Protein AF-G5GL04-F1 (afdb_monomer_lite)

Radius of gyration: 13.11 Å; chains: 1; bounding box: 26×25×37 Å

pLDDT: mean 80.54, std 17.46, range [37.16, 98.25]

Foldseek 3Di:
DPDDQPCPVVQPAPPPVVQVVQAKDWDWDDPVVDIKIKIWGDAQEAEDEAEDDDQDHQVVCVVCVSVVSNRHGYIYIHDRDDDD

Organism: NCBI:txid679200

Structure (mmCIF, N/CA/C/O backbone):
data_AF-G5GL04-F1
#
_entry.id   AF-G5GL04-F1
#
loop_
_atom_site.group_PDB
_atom_site.id
_atom_site.type_symbol
_atom_site.label_atom_id
_atom_site.label_alt_id
_atom_site.label_comp_id
_atom_site.label_asym_id
_atom_site.label_entity_id
_atom_site.label_seq_id
_atom_site.pdbx_PDB_ins_code
_atom_site.Cartn_x
_atom_site.Cartn_y
_atom_site.Cartn_z
_atom_site.occupancy
_atom_site.B_iso_or_equiv
_atom_site.auth_seq_id
_atom_site.auth_comp_id
_atom_site.auth_asym_id
_atom_site.auth_atom_id
_atom_site.pdbx_PDB_model_num
ATOM 1 N N . MET A 1 1 ? 15.381 -13.062 -21.301 1.00 44.38 1 MET A N 1
ATOM 2 C CA . MET A 1 1 ? 15.775 -11.644 -21.148 1.00 44.38 1 MET A CA 1
ATOM 3 C C . MET A 1 1 ? 15.421 -11.216 -19.731 1.00 44.38 1 MET A C 1
ATOM 5 O O . MET A 1 1 ? 14.254 -11.305 -19.384 1.00 44.38 1 MET A O 1
ATOM 9 N N . ASN A 1 2 ? 16.396 -10.817 -18.908 1.00 52.38 2 ASN A N 1
ATOM 10 C CA . ASN A 1 2 ? 16.122 -10.236 -17.587 1.00 52.38 2 ASN A CA 1
ATOM 11 C C . ASN A 1 2 ? 15.716 -8.772 -17.781 1.00 52.38 2 ASN A C 1
ATOM 13 O O . ASN A 1 2 ? 16.580 -7.913 -17.953 1.00 52.38 2 ASN A O 1
ATOM 17 N N . TYR A 1 3 ? 14.413 -8.493 -17.800 1.00 52.12 3 TYR A N 1
ATOM 18 C CA . TYR A 1 3 ? 13.926 -7.118 -17.789 1.00 52.12 3 TYR A CA 1
ATOM 19 C C . TYR A 1 3 ? 14.177 -6.514 -16.403 1.00 52.12 3 TYR A C 1
ATOM 21 O O . TYR A 1 3 ? 13.654 -6.994 -15.398 1.00 52.12 3 TYR A O 1
ATOM 29 N N . LYS A 1 4 ? 15.004 -5.468 -16.348 1.00 54.62 4 LYS A N 1
ATOM 30 C CA . LYS A 1 4 ? 15.226 -4.671 -15.142 1.00 54.62 4 LYS A CA 1
ATOM 31 C C . LYS A 1 4 ? 14.507 -3.345 -15.334 1.00 54.62 4 LYS A C 1
ATOM 33 O O . LYS A 1 4 ? 14.879 -2.580 -16.220 1.00 54.62 4 LYS A O 1
ATOM 38 N N . ASN A 1 5 ? 13.468 -3.101 -14.536 1.00 53.00 5 ASN A N 1
ATOM 39 C CA . ASN A 1 5 ? 12.686 -1.874 -14.626 1.00 53.00 5 ASN A CA 1
ATOM 40 C C . ASN A 1 5 ? 13.607 -0.671 -14.326 1.00 53.00 5 ASN A C 1
ATOM 42 O O . ASN A 1 5 ? 14.083 -0.547 -13.196 1.00 53.00 5 ASN A O 1
ATOM 46 N N . PRO A 1 6 ? 13.868 0.230 -15.291 1.00 54.22 6 PRO A N 1
ATOM 47 C CA . PRO A 1 6 ? 14.733 1.389 -15.083 1.00 54.22 6 PRO A CA 1
ATOM 48 C C . PRO A 1 6 ? 14.120 2.415 -14.121 1.00 54.22 6 PRO A C 1
ATOM 50 O O . PRO A 1 6 ? 14.739 3.427 -13.845 1.00 54.22 6 PRO A O 1
ATOM 53 N N . TYR A 1 7 ? 12.920 2.176 -13.597 1.00 49.00 7 TYR A N 1
ATOM 54 C CA . TYR A 1 7 ? 12.269 2.984 -12.573 1.00 49.00 7 TYR A CA 1
ATOM 55 C C . TYR A 1 7 ? 12.183 2.269 -11.218 1.00 49.00 7 TYR A C 1
ATOM 57 O O . TYR A 1 7 ? 11.534 2.776 -10.309 1.00 49.00 7 TYR A O 1
ATOM 65 N N . GLU A 1 8 ? 12.861 1.125 -11.049 1.00 54.25 8 GLU A N 1
ATOM 66 C CA . GLU A 1 8 ? 12.964 0.401 -9.768 1.00 54.25 8 GLU A CA 1
ATOM 67 C C . GLU A 1 8 ? 13.549 1.295 -8.653 1.00 54.25 8 GLU A C 1
ATOM 69 O O . GLU A 1 8 ? 13.239 1.098 -7.486 1.00 54.25 8 GLU A O 1
ATOM 74 N N . TYR A 1 9 ? 14.333 2.323 -9.008 1.00 53.09 9 TYR A N 1
ATOM 75 C CA . TYR A 1 9 ? 14.870 3.323 -8.074 1.00 53.09 9 TYR A CA 1
ATOM 76 C C . TYR A 1 9 ? 13.982 4.570 -7.885 1.00 53.09 9 TYR A C 1
ATOM 78 O O . TYR A 1 9 ? 14.325 5.431 -7.076 1.00 53.09 9 TYR A O 1
ATOM 86 N N . LEU A 1 10 ? 12.889 4.708 -8.650 1.00 50.31 10 LEU A N 1
ATOM 87 C CA . LEU A 1 10 ? 11.986 5.867 -8.601 1.00 50.31 10 LEU A CA 1
ATOM 88 C C . LEU A 1 10 ? 10.734 5.647 -7.748 1.00 50.31 10 LEU A C 1
ATOM 90 O O . LEU A 1 10 ? 10.058 6.634 -7.463 1.00 50.31 10 LEU A O 1
ATOM 94 N N . SER A 1 11 ? 10.407 4.412 -7.348 1.00 57.41 11 SER A N 1
ATOM 95 C CA . SER A 1 11 ? 9.405 4.210 -6.294 1.00 57.41 11 SER A CA 1
ATOM 96 C C . SER A 1 11 ? 9.937 4.887 -5.039 1.00 57.41 11 SER A C 1
ATOM 98 O O . SER A 1 11 ? 11.028 4.540 -4.571 1.00 57.41 11 SER A O 1
ATOM 100 N N . GLY A 1 12 ? 9.242 5.909 -4.544 1.00 61.78 12 GLY A N 1
ATOM 101 C CA . GLY A 1 12 ? 9.726 6.655 -3.399 1.00 61.78 12 GLY A CA 1
ATOM 102 C C . GLY A 1 12 ? 9.864 5.715 -2.213 1.00 61.78 12 GLY A C 1
ATOM 103 O O . GLY A 1 12 ? 8.885 5.144 -1.735 1.00 61.78 12 GLY A O 1
ATOM 104 N N . LYS A 1 13 ? 11.103 5.554 -1.740 1.00 70.19 13 LYS A N 1
ATOM 105 C CA . LYS A 1 13 ? 11.395 4.757 -0.551 1.00 70.19 13 LYS A CA 1
ATOM 106 C C . LYS A 1 13 ? 10.516 5.246 0.593 1.00 70.19 13 LYS A C 1
ATOM 108 O O . LYS A 1 13 ? 10.459 6.460 0.848 1.00 70.19 13 LYS A O 1
ATOM 113 N N . LEU A 1 14 ? 9.880 4.323 1.319 1.00 80.25 14 LEU A N 1
ATOM 114 C CA . LEU A 1 14 ? 9.069 4.679 2.483 1.00 80.25 14 LEU A CA 1
ATOM 115 C C . LEU A 1 14 ? 9.955 5.351 3.547 1.00 80.25 14 LEU A C 1
ATOM 117 O O . LEU A 1 14 ? 10.628 4.702 4.340 1.00 80.25 14 LEU A O 1
ATOM 121 N N . SER A 1 15 ? 9.951 6.680 3.544 1.00 84.56 15 SER A N 1
ATOM 122 C CA . SER A 1 15 ? 10.763 7.543 4.414 1.00 84.56 15 SER A CA 1
ATOM 123 C C . SER A 1 15 ? 9.904 8.451 5.293 1.00 84.56 15 SER A C 1
ATOM 125 O O . SER A 1 15 ? 10.399 9.138 6.183 1.00 84.56 15 SER A O 1
ATOM 127 N N . ASN A 1 16 ? 8.587 8.450 5.075 1.00 88.00 16 ASN A N 1
ATOM 128 C CA . ASN A 1 16 ? 7.657 9.232 5.870 1.00 88.00 16 ASN A CA 1
ATOM 129 C C . ASN A 1 16 ? 7.468 8.593 7.253 1.00 88.00 16 ASN A C 1
ATOM 131 O O . ASN A 1 16 ? 6.749 7.602 7.398 1.00 88.00 16 ASN A O 1
ATOM 135 N N . GLN A 1 17 ? 8.052 9.218 8.277 1.00 91.69 17 GLN A N 1
ATOM 136 C CA . GLN A 1 17 ? 8.019 8.719 9.652 1.00 91.69 17 GLN A CA 1
ATOM 137 C C . GLN A 1 17 ? 6.599 8.506 10.192 1.00 91.69 17 GLN A C 1
ATOM 139 O O . GLN A 1 17 ? 6.378 7.588 10.974 1.00 91.69 17 GLN A O 1
ATOM 144 N N . LYS A 1 18 ? 5.609 9.301 9.758 1.00 92.44 18 LYS A N 1
ATOM 145 C CA . LYS A 1 18 ? 4.216 9.117 10.198 1.00 92.44 18 LYS A CA 1
ATOM 146 C C . LYS A 1 18 ? 3.635 7.792 9.713 1.00 92.44 18 LYS A C 1
ATOM 148 O O . LYS A 1 18 ? 2.905 7.152 10.457 1.00 92.44 18 LYS A O 1
ATOM 153 N N . LEU A 1 19 ? 3.963 7.384 8.486 1.00 92.94 19 LEU A N 1
ATOM 154 C CA . LEU A 1 19 ? 3.514 6.106 7.930 1.00 92.94 19 LEU A CA 1
ATOM 155 C C . LEU A 1 19 ? 4.248 4.935 8.588 1.00 92.94 19 LEU A C 1
ATOM 157 O O . LEU A 1 19 ? 3.606 3.961 8.967 1.00 92.94 19 LEU A O 1
ATOM 161 N N . ILE A 1 20 ? 5.560 5.065 8.803 1.00 94.12 20 ILE A N 1
ATOM 162 C CA . ILE A 1 20 ? 6.364 4.056 9.512 1.00 94.12 20 ILE A CA 1
ATOM 163 C C . ILE A 1 20 ? 5.818 3.840 10.930 1.00 94.12 20 ILE A C 1
ATOM 165 O O . ILE A 1 20 ? 5.533 2.711 11.319 1.00 94.12 20 ILE A O 1
ATOM 169 N N . ASN A 1 21 ? 5.584 4.923 11.677 1.00 95.50 21 ASN A N 1
ATOM 170 C CA . ASN A 1 21 ? 5.022 4.861 13.029 1.00 95.50 21 ASN A CA 1
ATOM 171 C C . ASN A 1 21 ? 3.591 4.299 13.049 1.00 95.50 21 ASN A C 1
ATOM 173 O O . ASN A 1 21 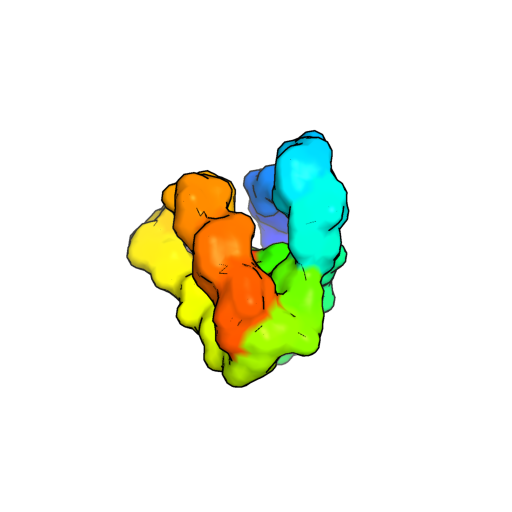? 3.182 3.713 14.045 1.00 95.50 21 ASN A O 1
ATOM 177 N N . ALA A 1 22 ? 2.838 4.462 11.959 1.00 94.31 22 ALA A N 1
ATOM 178 C CA . ALA A 1 22 ? 1.514 3.867 11.785 1.00 94.31 22 ALA A CA 1
ATOM 179 C C . ALA A 1 22 ? 1.560 2.385 11.352 1.00 94.31 22 ALA A C 1
ATOM 181 O O . ALA A 1 22 ? 0.515 1.797 11.087 1.00 94.31 22 ALA A O 1
ATOM 182 N N . GLY A 1 23 ? 2.747 1.772 11.273 1.00 96.00 23 GLY A N 1
ATOM 183 C CA . GLY A 1 23 ? 2.917 0.350 10.967 1.00 96.00 23 GLY A CA 1
ATOM 184 C C . GLY A 1 23 ? 2.970 0.019 9.475 1.00 96.00 23 GLY A C 1
ATOM 185 O O . GLY A 1 23 ? 2.803 -1.145 9.111 1.00 96.00 23 GLY A O 1
ATOM 186 N N . PHE A 1 24 ? 3.189 1.009 8.604 1.00 95.38 24 PHE A N 1
ATOM 187 C CA . PHE A 1 24 ? 3.398 0.745 7.182 1.00 95.38 24 PHE A CA 1
ATOM 188 C C . PHE A 1 24 ? 4.811 0.225 6.906 1.00 95.38 24 PHE A C 1
ATOM 190 O O . PHE A 1 24 ? 5.791 0.694 7.483 1.00 95.38 24 PHE A O 1
ATOM 197 N N . SER A 1 25 ? 4.909 -0.719 5.971 1.00 93.88 25 SER A N 1
ATOM 198 C CA . SER A 1 25 ? 6.169 -1.283 5.477 1.00 93.88 25 SER A CA 1
ATOM 199 C C . SER A 1 25 ? 6.182 -1.325 3.952 1.00 93.88 25 SER A C 1
ATOM 201 O O . SER A 1 25 ? 5.169 -1.649 3.336 1.00 93.88 25 SER 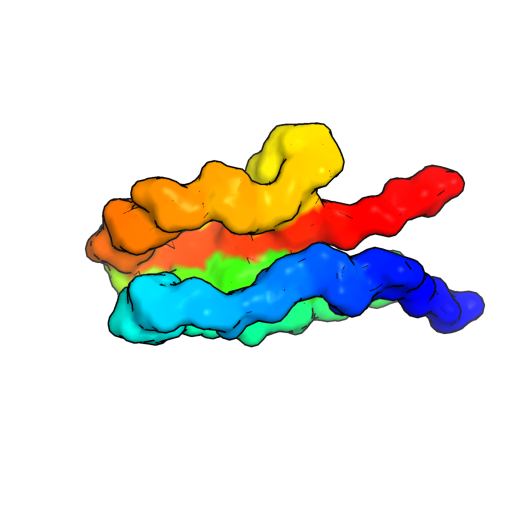A O 1
ATOM 203 N N . GLU A 1 26 ? 7.323 -1.005 3.350 1.00 89.31 26 GLU A N 1
ATOM 204 C CA . GLU A 1 26 ? 7.553 -1.142 1.910 1.00 89.31 26 GLU A CA 1
ATOM 205 C C . GLU A 1 26 ? 7.912 -2.588 1.560 1.00 89.31 26 GLU A C 1
ATOM 207 O O . GLU A 1 26 ? 8.625 -3.265 2.308 1.00 89.31 26 GLU A O 1
ATOM 212 N N . ARG A 1 27 ? 7.379 -3.077 0.440 1.00 88.94 27 ARG A N 1
ATOM 213 C CA . ARG A 1 27 ? 7.546 -4.449 -0.036 1.00 88.94 27 ARG A CA 1
ATOM 214 C C . ARG A 1 27 ? 7.583 -4.486 -1.562 1.00 88.94 27 ARG A C 1
ATOM 216 O O . ARG A 1 27 ? 6.993 -3.645 -2.235 1.00 88.94 27 ARG A O 1
ATOM 223 N N . THR A 1 28 ? 8.216 -5.526 -2.091 1.00 85.75 28 THR A N 1
ATOM 224 C CA . THR A 1 28 ? 8.244 -5.829 -3.526 1.00 85.75 28 THR A CA 1
ATOM 225 C C . THR A 1 28 ? 7.626 -7.200 -3.773 1.00 85.75 28 THR A C 1
ATOM 227 O O . THR A 1 28 ? 7.775 -8.111 -2.956 1.00 85.75 28 THR A O 1
ATOM 230 N N . TYR A 1 29 ? 6.927 -7.355 -4.893 1.00 85.06 29 TYR A N 1
ATOM 231 C CA . TYR A 1 29 ? 6.400 -8.631 -5.366 1.00 85.06 29 TYR A CA 1
ATOM 232 C C . TYR A 1 29 ? 6.804 -8.856 -6.822 1.00 85.06 29 TYR A C 1
ATOM 234 O O . TYR A 1 29 ? 6.522 -8.024 -7.685 1.00 85.06 29 TYR A O 1
ATOM 242 N N . ASP A 1 30 ? 7.481 -9.969 -7.086 1.00 84.62 30 ASP A N 1
ATOM 243 C CA . ASP A 1 30 ? 7.865 -10.369 -8.436 1.00 84.62 30 ASP A CA 1
ATOM 244 C C . ASP A 1 30 ? 6.760 -11.237 -9.048 1.00 84.62 30 ASP A C 1
ATOM 246 O O . ASP A 1 30 ? 6.439 -12.306 -8.531 1.00 84.62 30 ASP A O 1
ATOM 250 N N . THR A 1 31 ? 6.158 -10.757 -10.136 1.00 81.81 31 THR A N 1
ATOM 251 C CA . THR A 1 31 ? 5.111 -11.487 -10.870 1.00 81.81 31 THR A CA 1
ATOM 252 C C . THR A 1 31 ? 5.679 -12.404 -11.960 1.00 81.81 31 THR A C 1
ATOM 254 O O . THR A 1 31 ? 4.912 -13.062 -12.657 1.00 81.81 31 THR A O 1
ATOM 257 N N . GLY A 1 32 ? 7.001 -12.410 -12.163 1.00 79.94 32 GLY A N 1
ATOM 258 C CA . GLY A 1 32 ? 7.689 -13.049 -13.289 1.00 79.94 32 GLY A CA 1
ATOM 259 C C . GLY A 1 32 ? 7.796 -12.153 -14.530 1.00 79.94 32 GLY A C 1
ATOM 260 O O . GLY A 1 32 ? 8.774 -12.243 -15.269 1.00 79.94 32 GLY A O 1
ATOM 261 N N . ASN A 1 33 ? 6.835 -11.244 -14.731 1.00 79.00 33 ASN A N 1
ATOM 262 C CA . ASN A 1 33 ? 6.815 -10.314 -15.868 1.00 79.00 33 ASN A CA 1
ATOM 263 C C . ASN A 1 33 ? 7.183 -8.885 -15.449 1.00 79.00 33 ASN A C 1
ATOM 265 O O . ASN A 1 33 ? 7.824 -8.150 -16.198 1.00 79.00 33 ASN A O 1
ATOM 269 N N . VAL A 1 34 ? 6.752 -8.483 -14.253 1.00 75.50 34 VAL A N 1
ATOM 270 C CA . VAL A 1 34 ? 7.018 -7.169 -13.665 1.00 75.50 34 VAL A CA 1
ATOM 271 C C . VAL A 1 34 ? 7.224 -7.301 -12.159 1.00 75.50 34 VAL A C 1
ATOM 273 O O . VAL A 1 34 ? 6.536 -8.073 -11.485 1.00 75.50 34 VAL A O 1
ATOM 276 N N . LYS A 1 35 ? 8.148 -6.508 -11.617 1.00 78.06 35 LYS A N 1
ATOM 277 C CA . LYS A 1 35 ? 8.261 -6.302 -10.174 1.00 78.06 35 LYS A CA 1
ATOM 278 C C . LYS A 1 35 ? 7.366 -5.148 -9.747 1.00 78.06 35 LYS A C 1
ATOM 280 O O . LYS A 1 35 ? 7.481 -4.043 -10.277 1.00 78.06 35 LYS A O 1
ATOM 285 N N . LEU A 1 36 ? 6.490 -5.414 -8.788 1.00 80.81 36 LEU A N 1
ATOM 286 C CA . LEU A 1 36 ? 5.581 -4.439 -8.201 1.00 80.81 36 LEU A CA 1
ATOM 287 C C . LEU A 1 36 ? 6.132 -3.980 -6.857 1.00 80.81 36 LEU A C 1
ATOM 289 O O . LEU A 1 36 ? 6.387 -4.814 -5.991 1.00 80.81 36 LEU A O 1
ATOM 293 N N . ASN A 1 37 ? 6.252 -2.671 -6.665 1.00 84.94 37 ASN A N 1
ATOM 294 C CA . ASN A 1 37 ? 6.508 -2.086 -5.353 1.00 84.94 37 ASN A CA 1
ATOM 295 C C . ASN A 1 37 ? 5.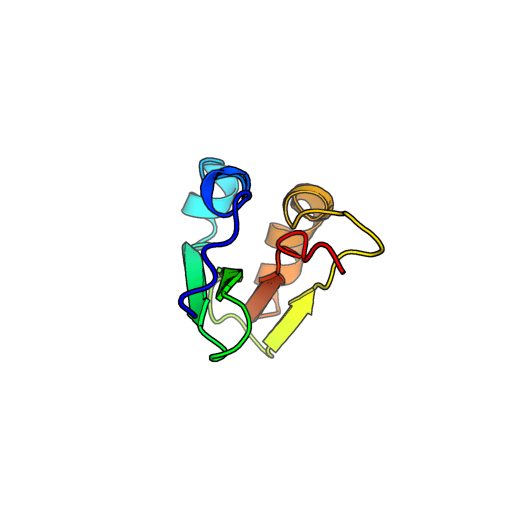184 -1.650 -4.733 1.00 84.94 37 ASN A C 1
ATOM 297 O O . ASN A 1 37 ? 4.271 -1.200 -5.428 1.00 84.94 37 ASN A O 1
ATOM 301 N N . TYR A 1 38 ? 5.055 -1.835 -3.428 1.00 89.25 38 TYR A N 1
ATOM 302 C CA . TYR A 1 38 ? 3.868 -1.446 -2.688 1.00 89.25 38 TYR A CA 1
ATOM 303 C C . TYR A 1 38 ? 4.206 -1.190 -1.225 1.00 89.25 38 TYR A C 1
ATOM 305 O O . TYR A 1 38 ? 5.175 -1.723 -0.683 1.00 89.25 38 TYR A O 1
ATOM 313 N N . ILE A 1 39 ? 3.358 -0.418 -0.557 1.00 92.56 39 ILE A N 1
ATOM 314 C CA . ILE A 1 39 ? 3.365 -0.320 0.901 1.00 92.56 39 ILE A CA 1
ATOM 315 C C . ILE A 1 39 ? 2.193 -1.109 1.480 1.00 92.56 39 ILE A C 1
ATOM 317 O O . ILE A 1 39 ? 1.092 -1.112 0.926 1.00 92.56 39 ILE A O 1
ATOM 321 N N . ALA A 1 40 ? 2.432 -1.772 2.607 1.00 95.56 40 ALA A N 1
ATOM 322 C CA . ALA A 1 40 ? 1.436 -2.528 3.352 1.00 95.56 40 ALA A CA 1
ATOM 323 C C . ALA A 1 40 ? 1.297 -1.962 4.766 1.00 95.56 40 ALA A C 1
ATOM 325 O O . ALA A 1 40 ? 2.298 -1.834 5.473 1.00 95.56 40 ALA A O 1
ATOM 326 N N . GLY A 1 41 ? 0.068 -1.640 5.162 1.00 96.50 41 GLY A N 1
ATOM 327 C CA . GLY A 1 41 ? -0.290 -1.223 6.515 1.00 96.50 41 GLY A CA 1
ATOM 328 C C . GLY A 1 41 ? -0.472 -2.399 7.489 1.00 96.50 41 GLY A C 1
ATOM 329 O O . GLY A 1 41 ? -0.409 -3.567 7.082 1.00 96.50 41 GLY A O 1
ATOM 330 N N . PRO A 1 42 ? -0.721 -2.104 8.777 1.00 96.94 42 PRO A N 1
ATOM 331 C CA . PRO A 1 42 ? -0.964 -3.110 9.811 1.00 96.94 42 PRO A CA 1
ATOM 332 C C . PRO A 1 42 ? -2.220 -3.950 9.527 1.00 96.94 42 PRO A C 1
ATOM 334 O O . PRO A 1 42 ? -3.141 -3.522 8.830 1.00 96.94 42 PRO A O 1
ATOM 337 N N . LYS A 1 43 ? -2.271 -5.165 10.085 1.00 97.44 43 LYS A N 1
ATOM 338 C CA . LYS A 1 43 ? -3.372 -6.125 9.894 1.00 97.44 43 LYS A CA 1
ATOM 339 C C . LYS A 1 43 ? -4.588 -5.773 10.770 1.00 97.44 43 LYS A C 1
ATOM 341 O O . LYS A 1 43 ? -4.926 -6.509 11.691 1.00 97.44 43 LYS A O 1
ATOM 346 N N . ASN A 1 44 ? -5.236 -4.649 10.466 1.00 97.06 44 ASN A N 1
ATOM 347 C CA . ASN A 1 44 ? -6.343 -4.091 11.255 1.00 97.06 44 ASN A CA 1
ATOM 348 C C . ASN A 1 44 ? -7.742 -4.412 10.696 1.00 97.06 44 ASN A C 1
ATOM 350 O O . ASN A 1 44 ? -8.735 -3.901 11.202 1.00 97.06 44 ASN A O 1
ATOM 354 N N . GLY A 1 45 ? -7.847 -5.246 9.658 1.00 96.06 45 GLY A N 1
ATOM 355 C CA . GLY A 1 45 ? -9.135 -5.622 9.075 1.00 96.06 45 GLY A CA 1
ATOM 356 C C . GLY A 1 45 ? -9.011 -6.221 7.674 1.00 96.06 45 GLY A C 1
ATOM 357 O O . GLY A 1 45 ? -7.932 -6.706 7.317 1.00 96.06 45 GLY A O 1
ATOM 358 N N . PRO A 1 46 ? -10.096 -6.201 6.874 1.00 98.25 46 PRO A N 1
ATOM 359 C CA . PRO A 1 46 ? -10.093 -6.711 5.506 1.00 98.25 46 PRO A CA 1
ATOM 360 C C . PRO A 1 46 ? -9.021 -6.047 4.636 1.00 98.25 46 PRO A C 1
ATOM 362 O O . PRO A 1 46 ? -8.640 -4.896 4.861 1.00 98.25 46 PRO A O 1
ATOM 365 N N . ALA A 1 47 ? -8.549 -6.769 3.620 1.00 97.81 47 ALA A N 1
ATOM 366 C CA . ALA A 1 47 ? -7.582 -6.235 2.671 1.00 97.81 47 ALA A CA 1
ATOM 367 C C . ALA A 1 47 ? -8.225 -5.144 1.798 1.00 97.81 47 ALA A C 1
ATOM 369 O O . ALA A 1 47 ? -9.264 -5.372 1.179 1.00 97.81 47 ALA A O 1
ATOM 370 N N . LEU A 1 48 ? -7.579 -3.980 1.721 1.00 97.38 48 LEU A N 1
ATOM 371 C CA . LEU A 1 48 ? -7.968 -2.879 0.840 1.00 97.38 48 LEU A CA 1
ATOM 372 C C . LEU A 1 48 ? -6.816 -2.554 -0.111 1.00 97.38 48 LEU A C 1
ATOM 374 O O . LEU A 1 48 ? -5.761 -2.104 0.331 1.00 97.38 48 LEU A O 1
ATOM 378 N N . LEU A 1 49 ? -7.028 -2.759 -1.411 1.00 95.00 49 LEU A N 1
ATOM 379 C CA . LEU A 1 49 ? -6.039 -2.494 -2.455 1.00 95.00 49 LEU A CA 1
ATOM 380 C C . LEU A 1 49 ? -6.294 -1.133 -3.119 1.00 95.00 49 LEU A C 1
ATOM 382 O O . LEU A 1 49 ? -7.343 -0.919 -3.723 1.00 95.00 49 LEU A O 1
ATOM 386 N N . LEU A 1 50 ? -5.320 -0.229 -3.033 1.00 92.31 50 LEU A N 1
ATOM 387 C CA . LEU A 1 50 ? -5.325 1.073 -3.696 1.00 92.31 50 LEU A CA 1
ATOM 388 C C 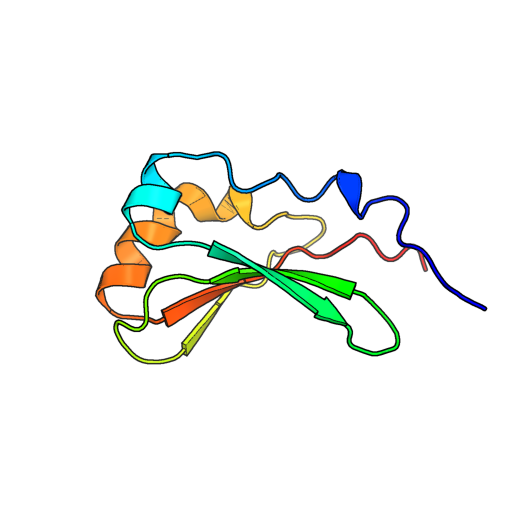. LEU A 1 50 ? -4.453 1.014 -4.953 1.00 92.31 50 LEU A C 1
ATOM 390 O O . LEU A 1 50 ? -3.249 0.758 -4.875 1.00 92.31 50 LEU A O 1
ATOM 394 N N . ILE A 1 51 ? -5.072 1.277 -6.105 1.00 88.12 51 ILE A N 1
ATOM 395 C CA . ILE A 1 51 ? -4.411 1.291 -7.413 1.00 88.12 51 ILE A CA 1
ATOM 396 C C . ILE A 1 51 ? -4.484 2.717 -7.980 1.00 88.12 51 ILE A C 1
ATOM 398 O O . ILE A 1 51 ? -5.589 3.180 -8.275 1.00 88.12 51 ILE A O 1
ATOM 402 N N . PRO A 1 52 ? -3.341 3.407 -8.168 1.00 78.81 52 PRO A N 1
ATOM 403 C CA . PRO A 1 52 ? -3.296 4.727 -8.786 1.00 78.81 52 PRO A CA 1
ATOM 404 C C . PRO A 1 52 ? -3.951 4.759 -10.168 1.00 78.81 52 PRO A C 1
ATOM 406 O O . PRO A 1 52 ? -3.718 3.893 -11.021 1.00 78.81 52 PRO A O 1
ATOM 409 N N . ALA A 1 53 ? -4.734 5.811 -10.416 1.00 72.81 53 ALA A N 1
ATOM 410 C CA . ALA A 1 53 ? -5.158 6.165 -11.763 1.00 72.81 53 ALA A CA 1
ATOM 411 C C . ALA A 1 53 ? -3.959 6.732 -12.551 1.00 72.81 53 ALA A C 1
ATOM 413 O O . ALA A 1 53 ? -3.170 7.512 -12.019 1.00 72.81 53 ALA A O 1
ATOM 414 N N . GLN A 1 54 ? -3.833 6.352 -13.828 1.00 71.25 54 GLN A N 1
ATOM 415 C CA . GLN A 1 54 ? -2.739 6.763 -14.728 1.00 71.25 54 GLN A CA 1
ATOM 416 C C . GLN A 1 54 ? -1.325 6.495 -14.155 1.00 71.25 54 GLN A C 1
ATOM 418 O O . GLN A 1 54 ? -1.106 5.461 -13.526 1.00 71.25 54 GLN A O 1
ATOM 423 N N . ILE A 1 55 ? -0.355 7.380 -14.423 1.00 60.56 55 ILE A N 1
ATOM 424 C CA . ILE A 1 55 ? 1.067 7.281 -14.036 1.00 60.56 55 ILE A CA 1
ATOM 425 C C . ILE A 1 55 ? 1.297 7.759 -12.582 1.00 60.56 55 ILE A C 1
ATOM 427 O O . ILE A 1 55 ? 2.301 8.401 -12.271 1.00 60.56 55 ILE A O 1
ATOM 431 N N . GLY A 1 56 ? 0.320 7.534 -11.704 1.00 65.56 56 GLY A N 1
ATOM 432 C CA . GLY A 1 56 ? 0.404 7.914 -10.296 1.00 65.56 56 GLY A CA 1
ATOM 433 C C . GLY A 1 56 ? 1.249 6.937 -9.475 1.00 65.56 56 GLY A C 1
ATOM 434 O O . GLY A 1 56 ? 1.366 5.762 -9.825 1.00 65.56 56 GLY A O 1
ATOM 435 N N . MET A 1 57 ? 1.796 7.434 -8.367 1.00 75.50 57 MET A N 1
ATOM 436 C CA . MET A 1 57 ? 2.517 6.652 -7.355 1.00 75.50 57 MET A CA 1
ATOM 437 C C . MET A 1 57 ? 1.672 6.543 -6.074 1.00 75.50 57 MET A C 1
ATOM 439 O O . MET A 1 57 ? 0.721 7.318 -5.884 1.00 75.50 57 MET A O 1
ATOM 443 N N . TRP A 1 58 ? 1.994 5.604 -5.182 1.00 82.06 58 TRP A N 1
ATOM 444 C CA . TRP A 1 58 ? 1.246 5.399 -3.937 1.00 82.06 58 TRP A CA 1
ATOM 445 C C . TRP A 1 58 ? 1.221 6.657 -3.053 1.00 82.06 58 TRP A C 1
ATOM 447 O O . TRP A 1 58 ? 0.259 6.866 -2.306 1.00 82.06 58 TRP A O 1
ATOM 457 N N . GLU A 1 59 ? 2.224 7.537 -3.150 1.00 79.94 59 GLU A N 1
ATOM 458 C CA . GLU A 1 59 ? 2.345 8.766 -2.360 1.00 79.94 59 GLU A CA 1
ATOM 459 C C . GLU A 1 59 ? 1.170 9.723 -2.573 1.00 79.94 59 GLU A C 1
ATOM 461 O O . GLU A 1 59 ? 0.853 10.517 -1.677 1.00 79.94 59 GLU A O 1
ATOM 466 N N . SER A 1 60 ? 0.476 9.632 -3.712 1.00 81.81 60 SER A N 1
ATOM 467 C CA . SER A 1 60 ? -0.765 10.374 -3.954 1.00 81.81 60 SER A CA 1
ATOM 468 C C . SER A 1 60 ? -1.848 10.046 -2.915 1.00 81.81 60 SER A C 1
ATOM 470 O O . SER A 1 60 ? -2.672 10.904 -2.596 1.00 81.81 60 SER A O 1
ATOM 472 N N . TYR A 1 61 ? -1.802 8.859 -2.303 1.00 84.88 61 TYR A N 1
ATOM 473 C CA . TYR A 1 61 ? -2.733 8.427 -1.261 1.00 84.88 61 TYR A CA 1
ATOM 474 C C . TYR A 1 61 ? -2.310 8.794 0.163 1.00 84.88 61 TYR A C 1
ATOM 476 O O . TYR A 1 61 ? -3.067 8.529 1.096 1.00 84.88 61 TYR A O 1
ATOM 484 N N . LYS A 1 62 ? -1.157 9.445 0.385 1.00 84.75 62 LYS A N 1
ATOM 485 C CA . LYS A 1 62 ? -0.585 9.649 1.736 1.00 84.75 62 LYS A CA 1
ATOM 486 C C . LYS A 1 62 ? -1.545 10.227 2.783 1.00 84.75 62 LYS A C 1
ATOM 488 O O . LYS A 1 62 ? -1.395 9.946 3.967 1.00 84.75 62 LYS A O 1
ATOM 493 N N . LYS A 1 63 ? -2.525 11.034 2.356 1.00 88.94 63 LYS A N 1
ATOM 494 C CA . LYS A 1 63 ? -3.533 11.647 3.236 1.00 88.94 63 LYS A CA 1
ATOM 495 C C . LYS A 1 63 ? -4.574 10.650 3.759 1.00 88.94 63 LYS A C 1
ATOM 497 O O . LYS A 1 63 ? -5.119 10.878 4.831 1.00 88.94 63 LYS A O 1
ATOM 502 N N . VAL A 1 64 ? -4.849 9.574 3.020 1.00 93.81 64 VAL A N 1
ATOM 503 C CA . VAL A 1 64 ? -5.906 8.601 3.347 1.00 93.81 64 VAL A CA 1
ATOM 504 C C . VAL A 1 64 ? -5.371 7.280 3.896 1.00 93.81 64 VAL A C 1
ATOM 506 O O . VAL A 1 64 ? -6.128 6.546 4.518 1.00 93.81 64 VAL A O 1
ATOM 509 N N . LEU A 1 65 ? -4.073 6.992 3.743 1.00 94.25 65 LEU A N 1
ATOM 510 C CA . LEU A 1 65 ? -3.475 5.729 4.195 1.00 94.25 65 LEU A CA 1
ATOM 511 C C . LEU A 1 65 ? -3.691 5.459 5.689 1.00 94.25 65 LEU A C 1
ATOM 513 O O . LEU A 1 65 ? -4.172 4.388 6.047 1.00 94.25 65 LEU A O 1
ATOM 517 N N . ILE A 1 66 ? -3.373 6.428 6.555 1.00 96.38 66 ILE A N 1
ATOM 518 C CA . ILE A 1 66 ? -3.505 6.253 8.009 1.00 96.38 66 ILE A CA 1
ATOM 519 C C . ILE A 1 66 ? -4.981 6.097 8.416 1.00 96.38 66 ILE A C 1
ATOM 521 O O . ILE A 1 66 ? -5.285 5.093 9.058 1.00 96.38 66 ILE A O 1
ATOM 525 N N . PRO A 1 67 ? -5.915 6.987 8.013 1.00 97.69 67 PRO A N 1
ATOM 526 C CA . PRO A 1 67 ? -7.337 6.793 8.306 1.00 97.69 67 PRO A CA 1
ATOM 527 C C . PRO A 1 67 ? -7.888 5.441 7.833 1.00 97.69 67 PRO A C 1
ATOM 529 O O . PRO A 1 67 ? -8.592 4.769 8.578 1.00 97.69 67 PRO A O 1
ATOM 532 N N . LEU A 1 68 ? -7.532 4.993 6.625 1.00 97.38 68 LEU A N 1
ATOM 533 C CA . LEU A 1 68 ? -7.987 3.697 6.112 1.00 97.38 68 LEU A CA 1
ATOM 534 C C . LEU A 1 68 ? -7.380 2.527 6.901 1.00 97.38 68 LEU 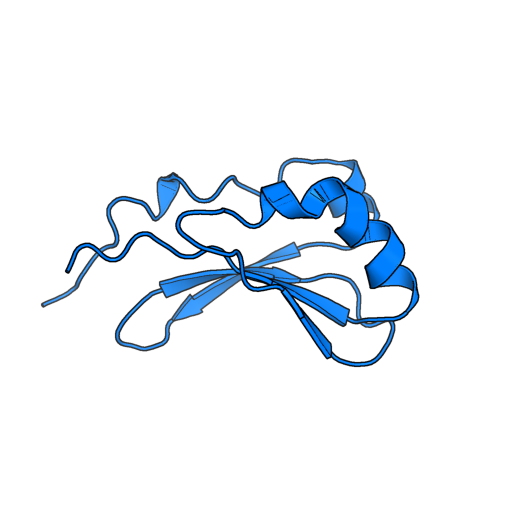A C 1
ATOM 536 O O . LEU A 1 68 ? -8.080 1.560 7.193 1.00 97.38 68 LEU A O 1
ATOM 540 N N . SER A 1 69 ? -6.115 2.627 7.324 1.00 97.12 69 SER A N 1
ATOM 541 C CA . SER A 1 69 ? -5.460 1.574 8.115 1.00 97.12 69 SER A CA 1
ATOM 542 C C . SER A 1 69 ? -6.050 1.355 9.506 1.00 97.12 69 SER A C 1
ATOM 544 O O . SER A 1 69 ? -5.711 0.374 10.158 1.00 97.12 69 SER A O 1
ATOM 546 N N . GLN A 1 70 ? -6.938 2.231 9.978 1.00 97.12 70 GLN A N 1
ATOM 547 C CA . GLN A 1 70 ? -7.641 2.015 11.242 1.00 97.12 70 GLN A CA 1
ATOM 548 C C . GLN A 1 70 ? -8.643 0.854 11.152 1.00 97.12 70 GLN A C 1
ATOM 550 O O . GLN A 1 70 ? -8.891 0.209 12.163 1.00 97.12 70 GLN A O 1
ATOM 555 N N . ASN A 1 71 ? -9.172 0.566 9.954 1.00 98.00 71 ASN A N 1
ATOM 556 C CA . ASN A 1 71 ? -10.216 -0.447 9.738 1.00 98.00 71 ASN A CA 1
ATOM 557 C C . ASN A 1 71 ? -9.845 -1.511 8.687 1.00 98.00 71 ASN A C 1
ATOM 559 O O . ASN A 1 71 ? -10.564 -2.494 8.525 1.00 98.00 71 ASN A O 1
ATOM 563 N N . PHE A 1 72 ? -8.754 -1.312 7.941 1.00 98.12 72 PHE A N 1
ATOM 564 C CA . PHE A 1 72 ? -8.345 -2.173 6.831 1.00 98.12 72 PHE A CA 1
ATOM 565 C C . PHE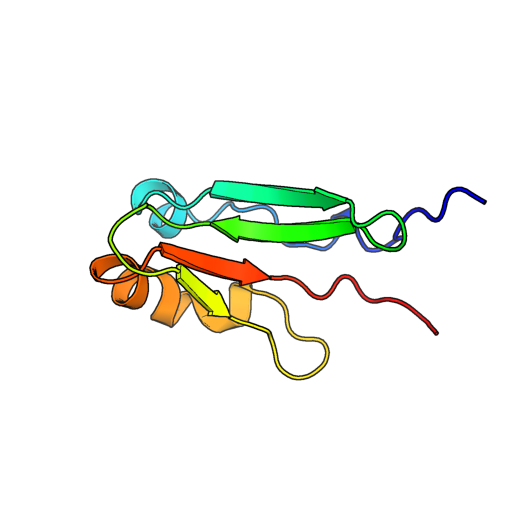 A 1 72 ? -6.854 -2.496 6.896 1.00 98.12 72 PHE A C 1
ATOM 567 O O . PHE A 1 72 ? -6.047 -1.679 7.342 1.00 98.12 72 PHE A O 1
ATOM 574 N N . GLN A 1 73 ? -6.465 -3.647 6.347 1.00 98.00 73 GLN A N 1
ATOM 575 C CA . GLN A 1 73 ? -5.082 -3.863 5.937 1.00 98.00 73 GLN A CA 1
ATOM 576 C C . GLN A 1 73 ? -4.878 -3.233 4.555 1.00 98.00 73 GLN A C 1
ATOM 578 O O . GLN A 1 73 ? -5.262 -3.798 3.530 1.00 98.00 73 GLN A O 1
ATOM 583 N N . VAL A 1 74 ? -4.319 -2.024 4.535 1.00 97.44 74 VAL A N 1
ATOM 584 C CA . VAL A 1 74 ? -4.157 -1.232 3.308 1.00 97.44 74 VAL A CA 1
ATOM 585 C C . VAL A 1 74 ? -2.931 -1.695 2.524 1.00 97.44 74 VAL A C 1
ATOM 587 O O . VAL A 1 74 ? -1.838 -1.774 3.081 1.00 97.44 74 VAL A O 1
ATOM 590 N N . TYR A 1 75 ? -3.099 -1.916 1.224 1.00 95.25 75 TYR A N 1
ATOM 591 C CA . TYR A 1 75 ? -2.035 -2.152 0.252 1.00 95.25 75 TYR A CA 1
ATOM 592 C C . TYR A 1 75 ? -2.096 -1.051 -0.805 1.00 95.25 75 TYR A C 1
ATOM 594 O O . TYR A 1 75 ? -3.097 -0.946 -1.510 1.00 95.25 75 TYR A O 1
ATOM 602 N N . ALA A 1 76 ? -1.058 -0.226 -0.928 1.00 92.19 76 ALA A N 1
ATOM 603 C CA . ALA A 1 76 ? -0.993 0.806 -1.964 1.00 92.19 76 ALA A CA 1
ATOM 604 C C . ALA A 1 76 ? 0.161 0.505 -2.919 1.00 92.19 76 ALA A C 1
ATOM 606 O O . ALA A 1 76 ? 1.309 0.422 -2.486 1.00 92.19 76 ALA A O 1
ATOM 607 N N . VAL A 1 77 ? -0.170 0.290 -4.193 1.00 88.00 77 VAL A N 1
ATOM 608 C CA . VAL A 1 77 ? 0.761 -0.201 -5.219 1.00 88.00 77 VAL A CA 1
ATOM 609 C C . VAL A 1 77 ? 1.308 0.954 -6.048 1.00 88.00 77 VAL A C 1
ATOM 611 O O . VAL A 1 77 ? 0.552 1.832 -6.462 1.00 88.00 77 VAL A O 1
ATOM 614 N N . ASP A 1 78 ? 2.597 0.895 -6.366 1.00 80.56 78 ASP A N 1
ATOM 615 C CA . ASP A 1 78 ? 3.184 1.677 -7.444 1.00 80.56 78 ASP A CA 1
ATOM 616 C C . ASP A 1 78 ? 3.018 0.957 -8.773 1.00 80.56 78 ASP A C 1
ATOM 618 O O . ASP A 1 78 ? 3.445 -0.188 -8.956 1.00 80.56 78 ASP A O 1
ATOM 622 N N . LYS A 1 79 ? 2.480 1.672 -9.762 1.00 62.06 79 LYS A N 1
ATOM 623 C CA . LYS A 1 79 ? 2.727 1.291 -11.147 1.00 62.06 79 LYS A CA 1
ATOM 624 C C . LYS A 1 79 ? 4.166 1.668 -11.474 1.00 62.06 79 LYS A C 1
ATOM 626 O O . LYS A 1 79 ? 4.440 2.793 -11.884 1.00 62.06 79 LYS A O 1
ATOM 631 N N . GLY A 1 80 ? 5.085 0.714 -11.338 1.00 57.72 80 GLY A N 1
ATOM 632 C CA . GLY A 1 80 ? 6.335 0.782 -12.087 1.00 57.72 80 GLY A CA 1
ATOM 633 C C . GLY A 1 80 ? 5.979 1.056 -13.551 1.00 57.72 80 GLY A C 1
ATOM 634 O O . GLY A 1 80 ? 5.157 0.340 -14.122 1.00 57.72 80 GLY A O 1
ATOM 635 N N . ARG A 1 81 ? 6.497 2.141 -14.140 1.00 48.53 81 ARG A N 1
ATOM 636 C CA . ARG A 1 81 ? 6.243 2.462 -15.551 1.00 48.53 81 ARG A CA 1
ATOM 637 C C . ARG A 1 81 ? 6.763 1.299 -16.405 1.00 48.53 81 ARG A C 1
ATOM 639 O O . ARG A 1 81 ? 7.962 1.203 -16.631 1.00 48.53 81 ARG A O 1
ATOM 646 N N . ASN A 1 82 ? 5.871 0.445 -16.897 1.00 43.72 82 ASN A N 1
ATOM 647 C CA . ASN A 1 82 ? 6.172 -0.392 -18.051 1.00 43.72 82 ASN A CA 1
ATOM 648 C C . ASN A 1 82 ? 6.059 0.513 -19.280 1.00 43.72 82 ASN A C 1
ATOM 650 O O . ASN A 1 82 ? 4.974 1.002 -19.598 1.00 43.72 82 ASN A O 1
ATOM 654 N N . THR A 1 83 ? 7.181 0.787 -19.939 1.00 38.34 83 THR A N 1
ATOM 655 C CA . THR A 1 83 ? 7.159 1.189 -21.346 1.00 38.34 83 THR A CA 1
ATOM 656 C C . THR A 1 83 ? 6.649 -0.001 -22.151 1.00 38.34 83 THR A C 1
ATOM 658 O O . THR A 1 83 ? 7.184 -1.101 -21.997 1.00 38.34 83 THR A O 1
ATOM 661 N N . LEU A 1 84 ? 5.583 0.228 -22.925 1.00 37.16 84 LEU A N 1
ATOM 662 C CA . LEU A 1 84 ? 5.157 -0.649 -24.019 1.00 37.16 84 LEU A CA 1
ATOM 663 C C . LEU A 1 84 ? 6.316 -0.899 -24.990 1.00 37.16 84 LEU A C 1
ATOM 665 O O . LEU A 1 84 ? 7.135 0.036 -25.156 1.00 37.16 84 LEU A O 1
#

Secondary structure (DSSP, 8-state):
-----TTTTTSPPS--HHHHHTT-EEEEEE-SS-EEEEEE--S-SSEEEE--STT--GGGGHHHHHHHHTTSEEEEEE------

InterPro domains:
  IPR029058 Alpha/Beta hydrolase fold [G3DSA:3.40.50.1820] (4-79)
  IPR029058 Alpha/Beta hydrolase fold [SSF53474] (22-78)

Sequence (84 aa):
MNYKNPYEYLSGKLSNQKLINAGFSERTYDTGNVKLNYIAGPKNGPALLLIPAQIGMWESYKKVLIPLSQNFQVYAVDKGRNTL